Protein AF-A0A7Y5U0K3-F1 (afdb_monomer_lite)

Structure (mmCIF, N/CA/C/O backbone):
data_AF-A0A7Y5U0K3-F1
#
_entry.id   AF-A0A7Y5U0K3-F1
#
loop_
_atom_site.group_PDB
_atom_site.id
_atom_site.type_symbol
_atom_site.label_atom_id
_atom_site.label_alt_id
_atom_site.label_comp_id
_atom_site.label_asym_id
_atom_site.label_entity_id
_atom_site.label_seq_id
_atom_site.pdbx_PDB_ins_code
_atom_site.Cartn_x
_atom_site.Cartn_y
_atom_site.Cartn_z
_atom_site.occupancy
_atom_site.B_iso_or_equiv
_atom_site.auth_seq_id
_atom_site.auth_comp_id
_atom_site.auth_asym_id
_atom_site.auth_atom_id
_atom_site.pdbx_PDB_model_num
ATOM 1 N N . ARG A 1 1 ? 18.681 -22.371 1.887 1.00 75.56 1 ARG A N 1
ATOM 2 C CA . ARG A 1 1 ? 18.342 -23.165 0.680 1.00 75.56 1 ARG A CA 1
ATOM 3 C C . ARG A 1 1 ? 17.569 -22.248 -0.253 1.00 75.56 1 ARG A C 1
ATOM 5 O O . ARG A 1 1 ? 16.608 -21.661 0.215 1.00 75.56 1 ARG A O 1
ATOM 12 N N . VAL A 1 2 ? 18.003 -22.081 -1.501 1.00 77.62 2 VAL A N 1
ATOM 13 C CA . VAL A 1 2 ? 17.277 -21.294 -2.514 1.00 77.62 2 VAL A CA 1
ATOM 14 C C . VAL A 1 2 ? 16.463 -22.270 -3.360 1.00 77.62 2 VAL A C 1
ATOM 16 O O . VAL A 1 2 ? 16.991 -23.312 -3.748 1.00 77.62 2 VAL A O 1
ATOM 19 N N . VAL A 1 3 ? 15.185 -21.971 -3.587 1.00 85.44 3 VAL A N 1
ATOM 20 C CA . VAL A 1 3 ? 14.295 -22.746 -4.463 1.00 85.44 3 VAL A CA 1
ATOM 21 C C . VAL A 1 3 ? 13.917 -21.838 -5.637 1.00 85.44 3 VAL A C 1
ATOM 23 O O . VAL A 1 3 ? 13.554 -20.689 -5.384 1.00 85.44 3 VAL A O 1
ATOM 26 N N . PRO A 1 4 ? 14.043 -22.291 -6.897 1.00 86.50 4 PRO A N 1
ATOM 27 C CA . PRO A 1 4 ? 13.662 -21.479 -8.048 1.00 86.50 4 PRO A CA 1
ATOM 28 C C . PRO A 1 4 ? 12.149 -21.222 -8.049 1.00 86.50 4 PRO A C 1
ATOM 30 O O . PRO A 1 4 ? 11.361 -22.145 -7.847 1.00 86.50 4 PRO A O 1
ATOM 33 N N . VAL A 1 5 ? 11.752 -19.967 -8.276 1.00 89.75 5 VAL A N 1
ATOM 34 C CA . VAL A 1 5 ? 10.345 -19.582 -8.447 1.00 89.75 5 VAL A CA 1
ATOM 35 C C . VAL A 1 5 ? 9.924 -19.900 -9.878 1.00 89.75 5 VAL A C 1
ATOM 37 O O . VAL A 1 5 ? 10.558 -19.442 -10.827 1.00 89.75 5 VAL A O 1
ATOM 40 N N . HIS A 1 6 ? 8.865 -20.692 -10.027 1.00 92.81 6 HIS A N 1
ATOM 41 C CA . HIS A 1 6 ? 8.307 -21.083 -11.318 1.00 92.81 6 HIS A CA 1
ATOM 42 C C . HIS A 1 6 ? 6.995 -20.331 -11.594 1.00 92.81 6 HIS A C 1
ATOM 44 O O . HIS A 1 6 ? 6.348 -19.850 -10.663 1.00 92.81 6 HIS A O 1
ATOM 50 N N . TYR A 1 7 ? 6.591 -20.228 -12.864 1.00 92.38 7 TYR A N 1
ATOM 51 C CA . TYR A 1 7 ? 5.413 -19.444 -13.271 1.00 92.38 7 TYR A CA 1
ATOM 52 C C . TYR A 1 7 ? 4.095 -19.958 -12.665 1.00 92.38 7 TYR A C 1
ATOM 54 O O . TYR A 1 7 ? 3.141 -19.196 -12.524 1.00 92.38 7 TYR A O 1
ATOM 62 N N . GLU A 1 8 ? 4.055 -21.227 -12.257 1.00 93.12 8 GLU A N 1
ATOM 63 C CA . GLU A 1 8 ? 2.921 -21.845 -11.561 1.00 93.12 8 GLU A CA 1
ATOM 64 C C . GLU A 1 8 ? 2.579 -21.124 -10.250 1.00 93.12 8 GLU A C 1
ATOM 66 O O . GLU A 1 8 ? 1.423 -21.143 -9.847 1.00 93.12 8 GLU A O 1
ATOM 71 N N . LEU A 1 9 ? 3.527 -20.403 -9.630 1.00 91.81 9 LEU A N 1
ATOM 72 C CA . LEU A 1 9 ? 3.237 -19.522 -8.492 1.00 91.81 9 LEU A CA 1
ATOM 73 C C . LEU A 1 9 ? 2.202 -18.446 -8.859 1.00 91.81 9 LEU A C 1
ATOM 75 O O . LEU A 1 9 ? 1.314 -18.137 -8.071 1.00 91.81 9 LEU A O 1
ATOM 79 N N . TYR A 1 10 ? 2.309 -17.874 -10.060 1.00 90.06 10 TYR A N 1
ATOM 80 C CA . TYR A 1 10 ? 1.356 -16.875 -10.536 1.00 90.06 10 TYR A CA 1
ATOM 81 C C . TYR A 1 10 ? 0.003 -17.510 -10.877 1.00 90.06 10 TYR A C 1
ATOM 83 O O . TYR A 1 10 ? -1.039 -16.933 -10.577 1.00 90.06 10 TYR A O 1
ATOM 91 N N . GLN A 1 11 ? 0.006 -18.716 -11.455 1.00 93.19 11 GLN A N 1
ATOM 92 C CA . GLN A 1 11 ? -1.229 -19.453 -11.740 1.00 93.19 11 GLN A CA 1
ATOM 93 C C . GLN A 1 11 ? -1.978 -19.838 -10.464 1.00 93.19 11 GLN A C 1
ATOM 95 O O . GLN A 1 11 ? -3.196 -19.706 -10.416 1.00 93.19 11 GLN A O 1
ATOM 100 N N . ASP A 1 12 ? -1.254 -20.281 -9.437 1.00 92.00 12 ASP A N 1
ATOM 101 C CA . ASP A 1 12 ? -1.805 -20.563 -8.114 1.00 92.00 12 ASP A CA 1
ATOM 102 C C . ASP A 1 12 ? -2.403 -19.290 -7.502 1.00 92.00 12 ASP A C 1
ATOM 104 O O . ASP A 1 12 ? -3.571 -19.284 -7.124 1.00 92.00 12 ASP A O 1
ATOM 108 N N . ALA A 1 13 ? -1.673 -18.169 -7.525 1.00 89.25 13 ALA A N 1
ATOM 109 C CA . ALA A 1 13 ? -2.157 -16.891 -6.997 1.00 89.25 13 ALA A CA 1
ATOM 110 C C . ALA A 1 13 ? -3.491 -16.434 -7.625 1.00 89.25 13 ALA A C 1
ATOM 112 O O . ALA A 1 13 ? -4.338 -15.875 -6.927 1.00 89.25 13 ALA A O 1
ATOM 113 N N . GLN A 1 14 ? -3.715 -16.707 -8.916 1.00 89.31 14 GLN A N 1
ATOM 114 C CA . GLN A 1 14 ? -4.970 -16.379 -9.605 1.00 89.31 14 GLN A CA 1
ATOM 115 C C . GLN A 1 14 ? -6.187 -17.171 -9.103 1.00 89.31 14 GLN A C 1
ATOM 117 O O . GLN A 1 14 ? -7.320 -16.757 -9.345 1.00 89.31 14 GLN A O 1
ATOM 122 N N . GLN A 1 15 ? -5.985 -18.291 -8.404 1.00 91.50 15 GLN A N 1
ATOM 123 C CA . GLN A 1 15 ? -7.078 -19.106 -7.864 1.00 91.50 15 GLN A CA 1
ATOM 124 C C . GLN A 1 15 ? -7.677 -18.525 -6.577 1.00 91.50 15 GLN A C 1
ATOM 126 O O . GLN A 1 15 ? -8.752 -18.954 -6.153 1.00 91.50 15 GLN A O 1
ATOM 131 N N . TYR A 1 16 ? -7.020 -17.539 -5.959 1.00 88.19 1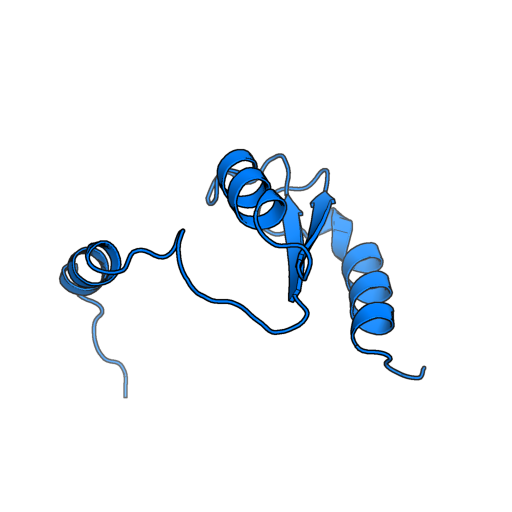6 TYR A N 1
ATOM 132 C CA . TYR A 1 16 ? -7.461 -16.953 -4.698 1.00 88.19 16 TYR A CA 1
ATOM 133 C C . TYR A 1 16 ? -8.193 -15.623 -4.929 1.00 88.19 16 TYR A C 1
ATOM 135 O O . TYR A 1 16 ? -7.615 -14.685 -5.486 1.00 88.19 16 TYR A O 1
ATOM 143 N N . PRO A 1 17 ? -9.446 -15.474 -4.457 1.00 84.81 17 PRO A N 1
ATOM 144 C CA . PRO A 1 17 ? -10.202 -14.233 -4.587 1.00 84.81 17 PRO A CA 1
ATOM 145 C C . PRO A 1 17 ? -9.714 -13.195 -3.564 1.00 84.81 17 PRO A C 1
ATOM 147 O O . PRO A 1 17 ? -10.375 -12.899 -2.570 1.00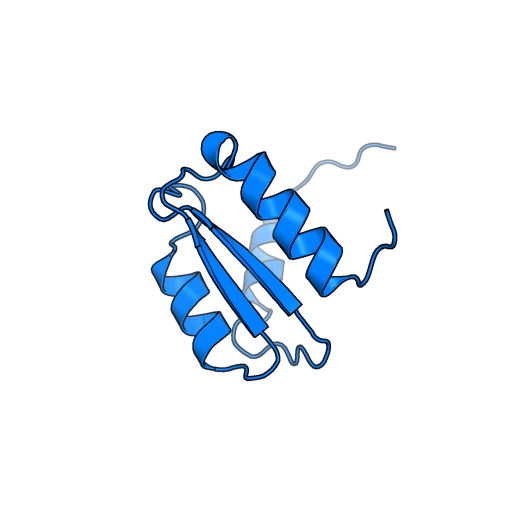 84.81 17 PRO A O 1
ATOM 150 N N . VAL A 1 18 ? -8.535 -12.618 -3.805 1.00 81.12 18 VAL A N 1
ATOM 151 C CA . VAL A 1 18 ? -7.874 -11.655 -2.901 1.00 81.12 18 VAL A CA 1
ATOM 152 C C . VAL A 1 18 ? -8.731 -10.419 -2.603 1.00 81.12 18 VAL A C 1
ATOM 154 O O . VAL A 1 18 ? -8.655 -9.843 -1.516 1.00 81.12 18 VAL A O 1
ATOM 157 N N . ALA A 1 19 ? -9.607 -10.037 -3.537 1.00 81.44 19 ALA A N 1
ATOM 158 C CA . ALA A 1 19 ? -10.548 -8.936 -3.359 1.00 81.44 19 ALA A CA 1
ATOM 159 C C . ALA A 1 19 ? -11.576 -9.197 -2.244 1.00 81.44 19 ALA A C 1
ATOM 161 O O . ALA A 1 19 ? -12.044 -8.242 -1.617 1.00 81.44 19 ALA A O 1
ATOM 162 N N . ASP A 1 20 ? -11.874 -10.467 -1.962 1.00 85.31 20 ASP A N 1
ATOM 163 C CA . ASP A 1 20 ? -12.853 -10.911 -0.966 1.00 85.31 20 ASP A CA 1
ATOM 164 C C . ASP A 1 20 ? -12.187 -11.494 0.289 1.00 85.31 20 ASP A C 1
ATOM 166 O O . ASP A 1 20 ? -12.861 -12.042 1.160 1.00 85.31 20 ASP A O 1
ATOM 170 N N . ALA A 1 21 ? -10.866 -11.325 0.425 1.00 85.62 21 ALA A N 1
ATOM 171 C CA . ALA A 1 21 ? -10.147 -11.697 1.634 1.00 85.62 21 ALA A CA 1
ATOM 172 C C . ALA A 1 21 ? -10.742 -10.994 2.868 1.00 85.62 21 ALA A C 1
ATOM 174 O O . ALA A 1 21 ? -10.921 -9.765 2.892 1.00 85.62 21 ALA A O 1
ATOM 175 N N . ASP A 1 22 ? -11.021 -11.794 3.897 1.00 88.56 22 ASP A N 1
ATOM 176 C CA . ASP A 1 22 ? -11.603 -11.363 5.166 1.00 88.56 22 ASP A CA 1
ATOM 177 C C . ASP A 1 22 ? -10.512 -10.839 6.111 1.00 88.56 22 ASP A C 1
ATOM 179 O O . ASP A 1 22 ? -9.970 -11.550 6.962 1.00 88.56 22 ASP A O 1
ATOM 183 N N . VAL A 1 23 ? -10.144 -9.572 5.918 1.00 90.56 23 VAL A N 1
ATOM 184 C CA . VAL A 1 23 ? -9.163 -8.870 6.753 1.00 90.56 23 VAL A CA 1
ATOM 185 C C . VAL A 1 23 ? -9.898 -8.168 7.889 1.00 90.56 23 VAL A C 1
ATOM 187 O O . VAL A 1 23 ? -10.483 -7.108 7.681 1.00 90.56 23 VAL A O 1
ATOM 190 N N . ARG A 1 24 ? -9.857 -8.745 9.095 1.00 93.12 24 ARG A N 1
ATOM 191 C CA . ARG A 1 24 ? -10.577 -8.228 10.282 1.00 93.12 24 ARG A CA 1
ATOM 192 C C . ARG A 1 24 ? -9.732 -7.377 11.227 1.00 93.12 24 ARG A C 1
ATOM 194 O O . ARG A 1 24 ? -10.263 -6.782 12.161 1.00 93.12 24 ARG A O 1
ATOM 201 N N . VAL A 1 25 ? -8.418 -7.344 11.027 1.00 96.06 25 VAL A N 1
ATOM 202 C CA . VAL A 1 25 ? -7.500 -6.577 11.879 1.00 96.06 25 VAL A CA 1
ATOM 203 C C . VAL A 1 25 ? -7.449 -5.112 11.438 1.00 96.06 25 VAL A C 1
ATOM 205 O O . VAL A 1 25 ? -7.592 -4.841 10.239 1.00 96.06 25 VAL A O 1
ATOM 208 N N . PRO A 1 26 ? -7.230 -4.151 12.357 1.00 97.94 26 PRO A N 1
ATOM 209 C CA . PRO A 1 26 ? -6.893 -2.787 11.967 1.00 97.94 26 PRO A CA 1
ATOM 210 C C . PRO A 1 26 ? -5.724 -2.805 10.982 1.00 97.94 26 PRO A C 1
ATOM 212 O O . PRO A 1 26 ? -4.717 -3.468 11.230 1.00 97.94 26 PRO A O 1
ATOM 215 N N . THR A 1 27 ? -5.867 -2.104 9.864 1.00 97.50 27 THR A N 1
ATOM 216 C CA . THR A 1 27 ? -4.904 -2.135 8.760 1.00 97.50 27 THR A CA 1
ATOM 217 C C . THR A 1 27 ? -4.578 -0.713 8.328 1.00 97.50 27 THR A C 1
ATOM 219 O O . THR A 1 27 ? -5.483 0.092 8.134 1.00 97.50 27 THR A O 1
ATOM 222 N N . LEU A 1 28 ? -3.293 -0.418 8.155 1.00 98.44 28 LEU A N 1
ATOM 223 C CA . LEU A 1 28 ? -2.789 0.856 7.650 1.00 98.44 28 LEU A CA 1
ATOM 224 C C . LEU A 1 28 ? -2.101 0.613 6.305 1.00 98.44 28 LEU A C 1
ATOM 226 O O . LEU A 1 28 ? -1.223 -0.244 6.217 1.00 98.44 28 LEU A O 1
ATOM 230 N N . VAL A 1 29 ? -2.500 1.354 5.273 1.00 98.12 29 VAL A N 1
ATOM 231 C CA . VAL A 1 29 ? -1.961 1.255 3.911 1.00 98.12 29 VAL A CA 1
ATOM 232 C C . VAL A 1 29 ? -1.428 2.615 3.471 1.00 98.12 29 VAL A C 1
ATOM 234 O O . VAL A 1 29 ? -2.107 3.632 3.610 1.00 98.12 29 VAL A O 1
ATOM 237 N N . PHE A 1 30 ? -0.233 2.614 2.890 1.00 98.69 30 PHE A N 1
ATOM 238 C CA . PHE A 1 30 ? 0.345 3.752 2.183 1.00 98.69 30 PHE A CA 1
ATOM 239 C C . PHE A 1 30 ? 0.497 3.367 0.716 1.00 98.69 30 PHE A C 1
ATOM 241 O O . PHE A 1 30 ? 1.006 2.287 0.424 1.00 98.69 30 PHE A O 1
ATOM 248 N N . GLN A 1 31 ? 0.038 4.223 -0.190 1.00 98.75 31 GLN A N 1
ATOM 249 C CA . GLN A 1 31 ? 0.048 3.958 -1.626 1.00 98.75 31 GLN A CA 1
ATOM 250 C C . GLN A 1 31 ? 0.484 5.214 -2.376 1.00 98.75 31 GLN A C 1
ATOM 252 O O . GLN A 1 31 ? -0.111 6.276 -2.190 1.00 98.75 31 GLN A O 1
ATOM 257 N N . GLY A 1 32 ? 1.488 5.088 -3.244 1.00 98.69 32 GLY A N 1
ATOM 258 C CA . GLY A 1 32 ? 1.911 6.172 -4.127 1.00 98.69 32 GLY A CA 1
ATOM 259 C C . GLY A 1 32 ? 0.867 6.404 -5.216 1.00 98.69 32 GLY A C 1
ATOM 260 O O . GLY A 1 32 ? 0.338 5.447 -5.777 1.00 98.69 32 GLY A O 1
ATOM 261 N N . THR A 1 33 ? 0.537 7.655 -5.525 1.00 98.44 33 THR A N 1
ATOM 262 C CA . THR A 1 33 ? -0.394 8.011 -6.611 1.00 98.44 33 THR A CA 1
ATOM 263 C C . THR A 1 33 ? 0.225 7.841 -7.996 1.00 98.44 33 THR A C 1
ATOM 265 O O . THR A 1 33 ? -0.513 7.784 -8.979 1.00 98.44 33 THR A O 1
ATOM 268 N N . ARG A 1 34 ? 1.559 7.748 -8.078 1.00 98.31 34 ARG A N 1
ATOM 269 C CA . ARG A 1 34 ? 2.334 7.518 -9.308 1.00 98.31 34 ARG A CA 1
ATOM 270 C C . ARG A 1 34 ? 2.992 6.135 -9.332 1.00 98.31 34 ARG A C 1
ATOM 272 O O . ARG A 1 34 ? 3.987 5.947 -10.021 1.00 98.31 34 ARG A O 1
ATOM 279 N N . ASP A 1 35 ? 2.474 5.201 -8.542 1.00 98.50 35 ASP A N 1
ATOM 280 C CA . ASP A 1 35 ? 2.923 3.812 -8.536 1.00 98.50 35 ASP A CA 1
ATOM 281 C C . ASP A 1 35 ? 2.616 3.151 -9.890 1.00 98.50 35 ASP A C 1
ATOM 283 O O . ASP A 1 35 ? 1.468 3.119 -10.338 1.00 98.50 35 ASP A O 1
ATOM 287 N N . ASP A 1 36 ? 3.663 2.676 -10.560 1.00 97.44 36 ASP A N 1
ATOM 288 C CA . ASP A 1 36 ? 3.607 2.012 -11.861 1.00 97.44 36 ASP A CA 1
ATOM 289 C C . ASP A 1 36 ? 3.643 0.477 -11.755 1.00 97.44 36 ASP A C 1
ATOM 291 O O . ASP A 1 36 ? 3.423 -0.215 -12.752 1.00 97.44 36 ASP A O 1
ATOM 295 N N . ALA A 1 37 ? 3.865 -0.063 -10.554 1.00 97.12 37 ALA A N 1
ATOM 296 C CA . ALA A 1 37 ? 3.853 -1.492 -10.266 1.00 97.12 37 ALA A CA 1
ATOM 297 C C . ALA A 1 37 ? 2.490 -1.958 -9.728 1.00 97.12 37 ALA A C 1
ATOM 299 O O . ALA A 1 37 ? 2.055 -3.075 -10.019 1.00 97.12 37 ALA A O 1
ATOM 300 N N . VAL A 1 38 ? 1.802 -1.108 -8.959 1.00 95.81 38 VAL A N 1
ATOM 301 C CA . VAL A 1 38 ? 0.485 -1.372 -8.369 1.00 95.81 38 VAL A CA 1
ATOM 302 C C . VAL A 1 38 ? -0.450 -0.200 -8.651 1.00 95.81 38 VAL A C 1
ATOM 304 O O . VAL A 1 38 ? -0.228 0.910 -8.180 1.00 95.81 38 VAL A O 1
ATOM 307 N N . ASP A 1 39 ? -1.546 -0.454 -9.373 1.00 97.00 39 ASP A N 1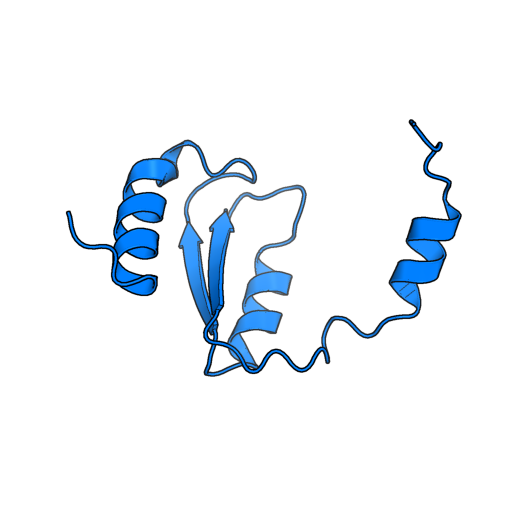
ATOM 308 C CA . ASP A 1 39 ? -2.541 0.576 -9.689 1.00 97.00 39 ASP A CA 1
ATOM 309 C C . ASP A 1 39 ? -3.195 1.158 -8.410 1.00 97.00 39 ASP A C 1
ATOM 311 O O . ASP A 1 39 ? -3.924 0.444 -7.700 1.00 97.00 39 ASP A O 1
ATOM 315 N N . PRO A 1 40 ? -3.033 2.468 -8.137 1.00 97.88 40 PRO A N 1
ATOM 316 C CA . PRO A 1 40 ? -3.593 3.106 -6.948 1.00 97.88 40 PRO A CA 1
ATOM 317 C C . PRO A 1 40 ? -5.125 3.054 -6.890 1.00 97.88 40 PRO A C 1
ATOM 319 O O . PRO A 1 40 ? -5.709 3.065 -5.800 1.00 97.88 40 PRO A O 1
ATOM 322 N N . GLN A 1 41 ? -5.808 2.985 -8.040 1.00 97.31 41 GLN A N 1
ATOM 323 C CA . GLN A 1 41 ? -7.270 2.911 -8.072 1.00 97.31 41 GLN A CA 1
ATOM 324 C C . GLN A 1 41 ? -7.770 1.584 -7.505 1.00 97.31 41 GLN A C 1
ATOM 326 O O . GLN A 1 41 ? -8.731 1.570 -6.725 1.00 97.31 41 GLN A O 1
ATOM 331 N N . THR A 1 42 ? -7.089 0.489 -7.845 1.00 95.12 42 THR A N 1
ATOM 332 C CA . THR A 1 42 ? -7.371 -0.853 -7.330 1.00 95.12 42 THR A CA 1
ATOM 333 C C . THR A 1 42 ? -7.214 -0.903 -5.808 1.00 95.12 42 THR A C 1
ATOM 335 O O . THR A 1 42 ? -8.112 -1.383 -5.108 1.00 95.12 42 THR A O 1
ATOM 338 N N . VAL A 1 43 ? -6.140 -0.320 -5.268 1.00 96.19 43 VAL A N 1
ATOM 339 C CA . VAL A 1 43 ? -5.915 -0.230 -3.813 1.00 96.19 43 VAL A CA 1
ATOM 340 C C . VAL A 1 43 ? -6.999 0.607 -3.132 1.00 96.19 43 VAL A C 1
ATOM 342 O O . VAL A 1 43 ? -7.584 0.183 -2.131 1.00 96.19 43 VAL A O 1
ATOM 345 N N . GLY A 1 44 ? -7.351 1.756 -3.715 1.00 96.25 44 GLY A N 1
ATOM 346 C CA . GLY A 1 44 ? -8.437 2.602 -3.221 1.00 96.25 44 GLY A CA 1
ATOM 347 C C . GLY A 1 44 ? -9.793 1.889 -3.198 1.00 96.25 44 GLY A C 1
ATOM 348 O O . GLY A 1 44 ? -10.543 2.014 -2.229 1.00 96.25 44 GLY A O 1
ATOM 349 N N . ALA A 1 45 ? -10.119 1.116 -4.235 1.00 95.06 45 ALA A N 1
ATOM 350 C CA . ALA A 1 45 ? -11.351 0.332 -4.289 1.00 95.06 45 ALA A CA 1
ATOM 351 C C . ALA A 1 45 ? -11.379 -0.785 -3.231 1.00 95.06 45 ALA A C 1
ATOM 353 O O . ALA A 1 45 ? -12.413 -1.003 -2.593 1.00 95.06 45 ALA A O 1
ATOM 354 N N . TRP A 1 46 ? -10.246 -1.458 -3.008 1.00 94.56 46 TRP A N 1
ATOM 355 C CA . TRP A 1 46 ? -10.115 -2.499 -1.990 1.00 94.56 46 TRP A CA 1
ATOM 356 C C . TRP A 1 46 ? -10.285 -1.947 -0.567 1.00 94.56 46 TRP A C 1
ATOM 358 O O . TRP A 1 46 ? -11.026 -2.533 0.231 1.00 94.56 46 TRP A O 1
ATOM 368 N N . ALA A 1 47 ? -9.659 -0.803 -0.270 1.00 95.50 47 ALA A N 1
ATOM 369 C CA . ALA A 1 47 ? -9.722 -0.153 1.038 1.00 95.50 47 ALA A CA 1
ATOM 370 C C . ALA A 1 47 ? -11.126 0.389 1.352 1.00 95.50 47 ALA A C 1
ATOM 372 O O . ALA A 1 47 ? -11.644 0.161 2.441 1.00 95.50 47 ALA A O 1
ATOM 373 N N . ARG A 1 48 ? -11.801 1.032 0.385 1.00 94.25 48 ARG A N 1
ATOM 374 C CA . ARG A 1 48 ? -13.144 1.624 0.584 1.00 94.25 48 ARG A CA 1
ATOM 375 C C . ARG A 1 48 ? -14.215 0.624 1.029 1.00 94.25 48 ARG A C 1
ATOM 377 O O . ARG A 1 48 ? -15.200 1.024 1.641 1.00 94.25 48 ARG A O 1
ATOM 384 N N . ARG A 1 49 ? -14.047 -0.667 0.729 1.00 93.06 49 ARG A N 1
ATOM 385 C CA . ARG A 1 49 ? -14.971 -1.736 1.148 1.00 93.06 49 ARG A CA 1
ATOM 386 C C . ARG A 1 49 ? -14.756 -2.191 2.602 1.00 93.06 49 ARG A C 1
ATOM 388 O O . ARG A 1 49 ? -15.501 -3.052 3.061 1.00 93.06 49 ARG A O 1
ATOM 395 N N . ARG A 1 50 ? -13.746 -1.669 3.313 1.00 94.50 50 ARG A N 1
ATOM 396 C CA . ARG A 1 50 ? -13.280 -2.182 4.612 1.00 94.50 50 ARG A CA 1
ATOM 397 C C . ARG A 1 50 ? -13.154 -1.053 5.645 1.00 94.50 50 ARG A C 1
ATOM 399 O O . ARG A 1 50 ? -12.209 -0.273 5.574 1.00 94.50 50 ARG A O 1
ATOM 406 N N . PRO A 1 51 ? -14.057 -0.963 6.640 1.00 94.81 51 PRO A N 1
ATOM 407 C CA . PRO A 1 51 ? -14.036 0.126 7.623 1.00 94.81 51 PRO A CA 1
ATOM 408 C C . PRO A 1 51 ? -12.841 0.062 8.590 1.00 94.81 51 PRO A C 1
ATOM 410 O O . PRO A 1 51 ? -12.541 1.040 9.264 1.00 94.81 51 PRO A O 1
ATOM 413 N N . ASN A 1 52 ? -12.165 -1.085 8.676 1.00 97.12 52 ASN A N 1
ATOM 414 C CA . ASN A 1 52 ? -10.966 -1.304 9.486 1.00 97.12 52 ASN A CA 1
ATOM 415 C C . ASN A 1 52 ? -9.654 -0.946 8.761 1.00 97.12 52 ASN A C 1
ATOM 417 O O . ASN A 1 52 ? -8.581 -1.225 9.300 1.00 97.12 52 ASN A O 1
ATOM 421 N N . VAL A 1 53 ? -9.730 -0.374 7.554 1.00 97.50 53 VAL A N 1
ATOM 422 C CA . VAL A 1 53 ? -8.569 0.032 6.754 1.00 97.50 53 VAL A CA 1
ATOM 423 C C . VAL A 1 53 ? -8.446 1.555 6.740 1.00 97.50 53 VAL A C 1
ATOM 425 O O . VAL A 1 53 ? -9.352 2.260 6.301 1.00 97.50 53 VAL A O 1
ATOM 428 N N . GLU A 1 54 ? -7.292 2.055 7.168 1.00 98.12 54 GLU A N 1
ATOM 429 C CA . GLU A 1 54 ? -6.843 3.432 6.967 1.00 98.12 54 GLU A CA 1
ATOM 430 C C . GLU A 1 54 ? -5.921 3.470 5.739 1.00 98.12 54 GLU A C 1
ATOM 432 O O . GLU A 1 54 ? -4.910 2.769 5.706 1.00 98.12 54 GLU A O 1
ATOM 437 N N . LEU A 1 55 ? -6.270 4.256 4.715 1.00 98.44 55 LEU A N 1
ATOM 438 C CA . LEU A 1 55 ? -5.488 4.401 3.481 1.00 98.44 55 LEU A CA 1
ATOM 439 C C . LEU A 1 55 ? -4.995 5.841 3.324 1.00 98.44 55 LEU A C 1
ATOM 441 O O . LEU A 1 55 ? -5.803 6.769 3.294 1.00 98.44 55 LEU A O 1
ATOM 445 N N . HIS A 1 56 ? -3.690 5.997 3.112 1.00 98.62 56 HIS A N 1
ATOM 446 C CA . HIS A 1 56 ? -3.055 7.253 2.716 1.00 98.62 56 HIS A CA 1
ATOM 447 C C . HIS A 1 56 ? -2.556 7.158 1.274 1.00 98.62 56 HIS A C 1
ATOM 449 O O . HIS A 1 56 ? -1.663 6.365 0.972 1.00 98.62 56 HIS A O 1
ATOM 455 N N . LEU A 1 57 ? -3.137 7.975 0.392 1.00 98.44 57 LEU A N 1
ATOM 456 C CA . LEU A 1 57 ? -2.648 8.177 -0.972 1.00 98.44 57 LEU A CA 1
ATOM 457 C C . LEU A 1 57 ? -1.609 9.300 -0.956 1.00 98.44 57 LEU A C 1
ATOM 459 O O . LEU A 1 57 ? -1.922 10.424 -0.564 1.00 98.44 57 LEU A O 1
ATOM 463 N N . LEU A 1 58 ? -0.383 8.981 -1.353 1.00 98.62 58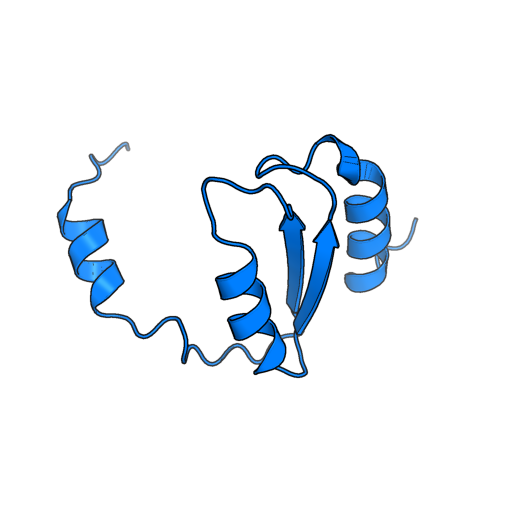 LEU A N 1
ATOM 464 C CA . LEU A 1 58 ? 0.784 9.850 -1.237 1.00 98.62 58 LEU A CA 1
ATOM 465 C C . LEU A 1 58 ? 1.228 10.311 -2.618 1.00 98.62 58 LEU A C 1
ATOM 467 O O . LEU A 1 58 ? 1.218 9.518 -3.555 1.00 98.62 58 LEU A O 1
ATOM 471 N N . ASP A 1 59 ? 1.638 11.573 -2.748 1.00 98.44 59 ASP A N 1
ATOM 472 C CA . ASP A 1 59 ? 2.170 12.110 -4.005 1.00 98.44 59 ASP A CA 1
ATOM 473 C C . ASP A 1 59 ? 3.605 11.617 -4.271 1.00 98.44 59 ASP A C 1
ATOM 475 O O . ASP A 1 59 ? 4.580 12.369 -4.278 1.00 98.44 59 ASP A O 1
ATOM 479 N N . ASP A 1 60 ? 3.728 10.309 -4.458 1.00 98.50 60 ASP A N 1
ATOM 480 C CA . ASP A 1 60 ? 4.974 9.554 -4.504 1.00 98.50 60 ASP A CA 1
ATOM 481 C C . ASP A 1 60 ? 4.874 8.395 -5.512 1.00 98.50 60 ASP A C 1
ATOM 483 O O . ASP A 1 60 ? 3.786 8.083 -6.013 1.00 98.50 60 ASP A O 1
ATOM 487 N N . ASP A 1 61 ? 6.014 7.792 -5.840 1.00 98.44 61 ASP A N 1
ATOM 488 C CA . ASP A 1 61 ? 6.082 6.578 -6.661 1.00 98.44 61 ASP A CA 1
ATOM 489 C C . ASP A 1 61 ? 5.956 5.300 -5.809 1.00 98.44 61 ASP A C 1
ATOM 491 O O . ASP A 1 61 ? 5.662 5.355 -4.613 1.00 98.44 61 ASP A O 1
ATOM 495 N N . HIS A 1 62 ? 6.167 4.132 -6.422 1.00 98.19 62 HIS A N 1
ATOM 496 C CA . HIS A 1 62 ? 6.110 2.841 -5.731 1.00 98.19 62 HIS A CA 1
ATOM 497 C C . HIS A 1 62 ? 7.075 2.738 -4.533 1.00 98.19 62 HIS A C 1
ATOM 499 O O . HIS A 1 62 ? 6.799 2.032 -3.564 1.00 98.19 62 HIS A O 1
ATOM 505 N N . GLN A 1 63 ? 8.220 3.427 -4.576 1.00 98.12 63 GLN A N 1
ATOM 506 C CA . GLN A 1 63 ? 9.238 3.339 -3.529 1.00 98.12 63 GLN A CA 1
ATOM 507 C C . GLN A 1 63 ? 8.901 4.191 -2.301 1.00 98.12 63 GLN A C 1
ATOM 509 O O . GLN A 1 63 ? 9.500 3.980 -1.245 1.00 98.12 63 GLN A O 1
ATOM 514 N N . LEU A 1 64 ? 7.972 5.149 -2.423 1.00 98.50 64 LEU A N 1
ATOM 515 C CA . LEU A 1 64 ? 7.503 6.017 -1.333 1.00 98.50 64 LEU A CA 1
ATOM 516 C C . LEU A 1 64 ? 8.618 6.808 -0.614 1.00 98.50 64 LEU A C 1
ATOM 518 O O . LEU A 1 64 ? 8.478 7.209 0.548 1.00 98.50 64 LEU A O 1
ATOM 522 N N . THR A 1 65 ? 9.762 7.004 -1.273 1.00 98.25 65 THR A N 1
ATOM 523 C CA . THR A 1 65 ? 10.970 7.535 -0.621 1.00 98.25 65 THR A CA 1
ATOM 524 C C . THR A 1 65 ? 10.836 9.003 -0.227 1.00 98.25 65 THR A C 1
ATOM 526 O O . THR A 1 65 ? 11.412 9.414 0.784 1.00 98.25 65 THR A O 1
ATOM 529 N N . ALA A 1 66 ? 10.044 9.789 -0.961 1.00 98.19 66 ALA A N 1
ATOM 530 C CA . ALA A 1 66 ? 9.789 11.190 -0.635 1.00 98.19 66 ALA A CA 1
ATOM 531 C C . ALA A 1 66 ? 8.858 11.347 0.583 1.00 98.19 66 ALA A C 1
ATOM 533 O O . ALA A 1 66 ? 8.833 12.402 1.217 1.00 98.19 66 ALA A O 1
ATOM 534 N N . SER A 1 67 ? 8.134 10.287 0.947 1.00 98.44 67 SER A N 1
ATOM 535 C CA . SER A 1 67 ? 7.102 10.301 1.987 1.00 98.44 67 SER A CA 1
ATOM 536 C C . SER A 1 67 ? 7.506 9.601 3.290 1.00 98.44 67 SER A C 1
ATOM 538 O O . SER A 1 67 ? 6.689 9.497 4.208 1.00 98.44 67 SER A O 1
ATOM 540 N N . LEU A 1 68 ? 8.758 9.142 3.414 1.00 98.44 68 LEU A N 1
ATOM 54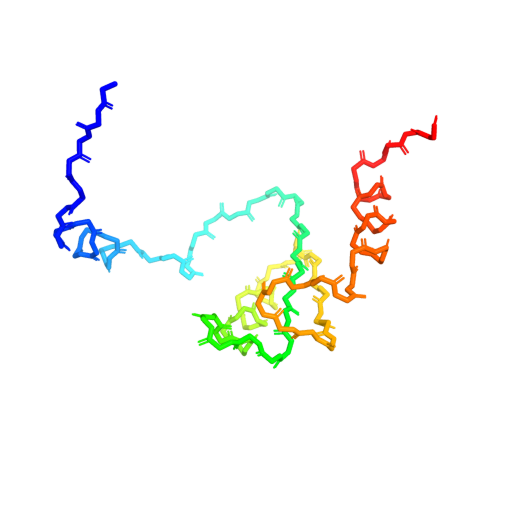1 C CA . LEU A 1 68 ? 9.236 8.385 4.581 1.00 98.44 68 LEU A CA 1
ATOM 542 C C . LEU A 1 68 ? 8.964 9.061 5.940 1.00 98.44 68 LEU A C 1
ATOM 544 O O . LEU A 1 68 ? 8.510 8.356 6.845 1.00 98.44 68 LEU A O 1
ATOM 548 N N . PRO A 1 69 ? 9.173 10.385 6.126 1.00 97.69 69 PRO A N 1
ATOM 549 C CA . PRO A 1 69 ? 8.872 11.028 7.407 1.00 97.69 69 PRO A CA 1
ATOM 550 C C . PRO A 1 69 ? 7.391 10.915 7.793 1.00 97.69 69 PRO A C 1
ATOM 552 O O . PRO A 1 69 ? 7.067 10.529 8.916 1.00 97.69 69 PRO A O 1
ATOM 555 N N . PHE A 1 70 ? 6.488 11.1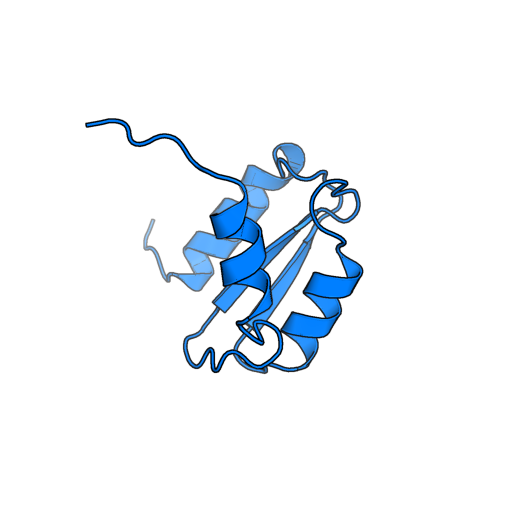63 6.839 1.00 98.19 70 PHE A N 1
ATOM 556 C CA . PHE A 1 70 ? 5.044 11.051 7.052 1.00 98.19 70 PHE A CA 1
ATOM 557 C C . PHE A 1 70 ? 4.618 9.612 7.373 1.00 98.19 70 PHE A C 1
ATOM 559 O O . PHE A 1 70 ? 3.803 9.384 8.275 1.00 98.19 70 PHE A O 1
ATOM 566 N N . ILE A 1 71 ? 5.184 8.640 6.648 1.00 98.31 71 ILE A N 1
ATOM 567 C CA . ILE A 1 71 ? 4.942 7.212 6.873 1.00 98.31 71 ILE A CA 1
ATOM 568 C C . ILE A 1 71 ? 5.349 6.837 8.296 1.00 98.31 71 ILE A C 1
ATOM 570 O O . ILE A 1 71 ? 4.563 6.211 9.004 1.00 98.31 71 ILE A O 1
ATOM 574 N N . TRP A 1 72 ? 6.537 7.256 8.739 1.00 97.56 72 TRP A N 1
ATOM 575 C CA . TRP A 1 72 ? 7.037 6.950 10.078 1.00 97.56 72 TRP A CA 1
ATOM 576 C C . TRP A 1 72 ? 6.139 7.517 11.181 1.00 97.56 72 TRP A C 1
ATOM 578 O O . TRP A 1 72 ? 5.717 6.779 12.071 1.00 97.56 72 TRP A O 1
ATOM 588 N N . GLU A 1 73 ? 5.795 8.803 11.110 1.00 97.50 73 GLU A N 1
ATOM 589 C CA . GLU A 1 73 ? 4.943 9.452 12.112 1.00 97.50 73 GLU A CA 1
ATOM 590 C C . GLU A 1 73 ? 3.549 8.813 12.190 1.00 97.50 73 GLU A C 1
ATOM 592 O O . GLU A 1 73 ? 3.012 8.576 13.278 1.00 97.50 73 GLU A O 1
ATOM 597 N N . THR A 1 74 ? 2.958 8.506 11.034 1.00 98.06 74 THR A N 1
ATOM 598 C CA . THR A 1 74 ? 1.631 7.884 10.955 1.00 98.06 74 THR A CA 1
ATOM 599 C C . THR A 1 74 ? 1.662 6.439 11.445 1.00 98.06 74 THR A C 1
ATOM 601 O O . THR A 1 74 ? 0.802 6.048 12.237 1.00 98.06 74 THR A O 1
ATOM 604 N N . LEU A 1 75 ? 2.683 5.667 11.064 1.00 97.88 75 LEU A N 1
ATOM 605 C CA . LEU A 1 75 ? 2.893 4.301 11.539 1.00 97.88 75 LEU A CA 1
ATOM 606 C C . LEU A 1 75 ? 3.084 4.256 13.059 1.00 97.88 75 LEU A C 1
ATOM 608 O O . LEU A 1 75 ? 2.440 3.452 13.734 1.00 97.88 75 LEU A O 1
ATOM 612 N N . ALA A 1 76 ? 3.935 5.124 13.612 1.00 97.62 76 ALA A N 1
ATOM 613 C CA . ALA A 1 76 ? 4.197 5.178 15.047 1.00 97.62 76 ALA A CA 1
ATOM 614 C C . ALA A 1 76 ? 2.916 5.470 15.841 1.00 97.62 76 ALA A C 1
ATOM 616 O O . ALA A 1 76 ? 2.644 4.805 16.844 1.00 97.62 76 ALA A O 1
ATOM 617 N N . ARG A 1 77 ? 2.086 6.402 15.354 1.00 96.88 77 ARG A N 1
ATOM 618 C CA . ARG A 1 77 ? 0.770 6.709 15.932 1.00 96.88 77 ARG A CA 1
ATOM 619 C C . ARG A 1 77 ? -0.172 5.508 15.870 1.00 96.88 77 ARG A C 1
ATOM 621 O O . ARG A 1 77 ? -0.775 5.158 16.883 1.00 96.88 77 ARG A O 1
ATOM 628 N N . PHE A 1 78 ? -0.281 4.874 14.704 1.00 97.75 78 PHE A N 1
ATOM 629 C CA . PHE A 1 78 ? -1.151 3.720 14.480 1.00 97.75 78 PHE A CA 1
ATOM 630 C C . PHE A 1 78 ? -0.786 2.541 15.394 1.00 97.75 78 PHE A C 1
ATOM 632 O O . PHE A 1 78 ? -1.654 1.948 16.035 1.00 97.75 78 PHE A O 1
ATOM 639 N N . LEU A 1 79 ? 0.513 2.259 15.528 1.00 97.06 79 LEU A N 1
ATOM 640 C CA . LEU A 1 79 ? 1.051 1.209 16.396 1.00 97.06 79 LEU A CA 1
ATOM 641 C C . LEU A 1 79 ? 1.149 1.613 17.875 1.00 97.06 79 LEU A C 1
ATOM 643 O O . LEU A 1 79 ? 1.492 0.777 18.710 1.00 97.06 79 LEU A O 1
ATOM 647 N N . LYS A 1 80 ? 0.840 2.871 18.216 1.00 96.25 80 LYS A N 1
ATOM 648 C CA . LYS A 1 80 ? 0.961 3.432 19.572 1.00 96.25 80 LYS A CA 1
ATOM 649 C C . LYS A 1 80 ? 2.369 3.263 20.155 1.00 96.25 80 LYS A C 1
ATOM 651 O O . LYS A 1 80 ? 2.528 2.962 21.341 1.00 96.25 80 LYS A O 1
ATOM 656 N N . LEU A 1 81 ? 3.391 3.443 19.321 1.00 94.31 81 LEU A N 1
ATOM 657 C CA . LEU A 1 81 ? 4.777 3.426 19.775 1.00 94.31 81 LEU A CA 1
ATOM 658 C C . LEU A 1 81 ? 5.013 4.649 20.670 1.00 94.31 81 LEU A C 1
ATOM 660 O O . LEU A 1 81 ? 4.628 5.767 20.329 1.00 94.31 81 LEU A O 1
ATOM 664 N N . ARG A 1 82 ? 5.604 4.428 21.848 1.00 78.88 82 ARG A N 1
ATOM 665 C CA . ARG A 1 82 ? 6.087 5.522 22.702 1.00 78.88 82 ARG A CA 1
ATOM 666 C C . ARG A 1 82 ? 7.429 6.021 22.147 1.00 78.88 82 ARG A C 1
ATOM 668 O O . ARG A 1 82 ? 8.156 5.185 21.608 1.00 78.88 82 ARG A O 1
ATOM 675 N N . PRO A 1 83 ? 7.728 7.328 22.252 1.00 60.28 83 PRO A N 1
ATOM 676 C CA . PRO A 1 83 ? 9.023 7.873 21.852 1.00 60.28 83 PRO A CA 1
ATOM 677 C C . PRO A 1 83 ? 10.183 7.242 22.629 1.00 60.28 83 PRO A C 1
ATOM 679 O O . PRO A 1 83 ? 9.958 6.806 23.786 1.00 60.28 83 PRO A O 1
#

Foldseek 3Di:
DDDDDDCVVVVVVVVDPPLPDDDPAQEEEEAEPAEPPDHVVVVVVSQVVPPSYDYDYDPDYPVCVVPVVVCVVVVCVVVVPDD

Radius of gyration: 15.68 Å; chains: 1; bounding box: 33×35×36 Å

Secondary structure (DSSP, 8-state):
------THHHHHHTTS-GGG----S-EEEEEETT-SSS-HHHHHHHHHT-TTEEEEEESS-TT-GGGHHHHHHHHHHHTT---

pLDDT: mean 93.91, std 6.56, range [60.28, 98.75]

Sequence (83 aa):
RVVPVHYELYQDAQQYPVADADVRVPTLVFQGTRDDAVDPQTVGAWARRRPNVELHLLDDDHQLTASLPFIWETLARFLKLRP